Protein AF-A0A7K4BFW0-F1 (afdb_monomer_lite)

Secondary structure (DSSP, 8-state):
-EEEEETTEEEEEEEEEEEE-SBT-EEEEEEEEEEEE--TT--S-HHHHHHHHHHHTT--SSEEEEEESS-GGG-EEEEETTEEEEEEE----TT--SS---TTS---EEEEEEESS--

Sequence (119 aa):
MRYFVRGDTLFIRGRFRAASTGVSGGIADVTTILNSTVPRDFDDDPRRHIELLTARHGLFQEYFGLLTAVSMHHLCVLQCDFVTVFITAGVTNPTRSGLDLDPGTPHTINIIVHSREGM

Foldseek 3Di:
DDWDDDAQKIKDADWDQDADPADVGDTDTAGIEMEGADALPDPDDRNVVVVVVCVVVVHDDRYHYHYWNAGPVQWDWDDDDQKIKTWGDFDDDPPPPDDDPPPPTTHDIDMDMDGPPHD

Structure (mmCIF, N/CA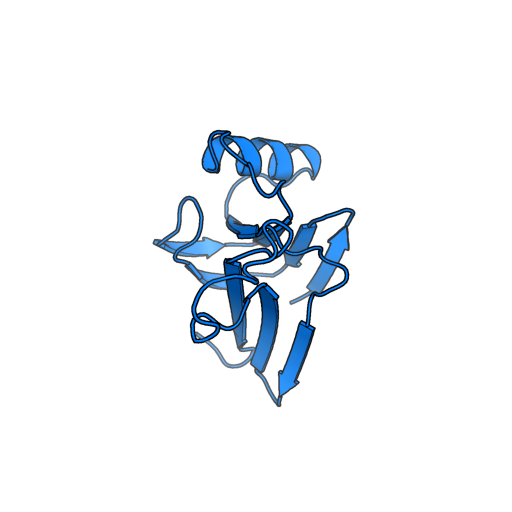/C/O backbone):
data_AF-A0A7K4BFW0-F1
#
_entry.id   AF-A0A7K4BFW0-F1
#
loop_
_atom_si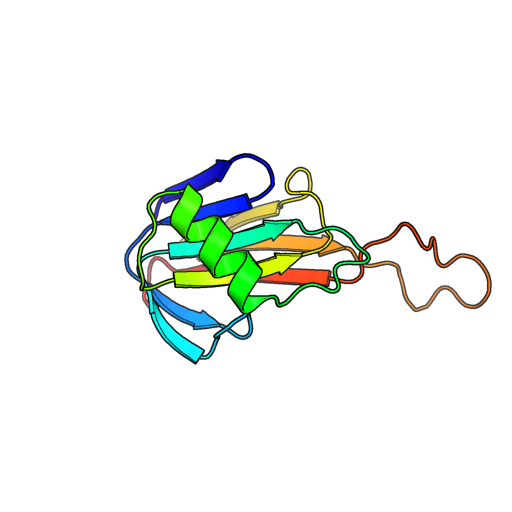te.group_PDB
_atom_site.id
_atom_site.type_symbol
_atom_site.label_atom_id
_atom_site.label_alt_id
_atom_site.label_comp_id
_atom_site.label_asym_id
_atom_site.label_entity_id
_atom_site.label_seq_id
_atom_site.pdbx_PDB_ins_code
_atom_site.Cartn_x
_atom_site.Cartn_y
_atom_site.Cartn_z
_atom_site.occupancy
_atom_site.B_iso_or_equiv
_atom_site.auth_seq_id
_atom_site.auth_comp_id
_atom_site.auth_asym_id
_atom_site.auth_atom_id
_atom_site.pdbx_PDB_model_num
ATOM 1 N N . MET A 1 1 ? -13.813 -0.215 7.836 1.00 92.69 1 MET A N 1
ATOM 2 C CA . MET A 1 1 ? -12.825 -0.274 6.740 1.00 92.69 1 MET A CA 1
ATOM 3 C C . MET A 1 1 ? -13.432 -1.052 5.576 1.00 92.69 1 MET A C 1
ATOM 5 O O . MET A 1 1 ? -14.229 -1.949 5.824 1.00 92.69 1 MET A O 1
ATOM 9 N N . ARG A 1 2 ? -13.143 -0.663 4.332 1.00 95.88 2 ARG A N 1
ATOM 10 C CA . ARG A 1 2 ? -13.486 -1.412 3.111 1.00 95.88 2 ARG A CA 1
ATOM 11 C C . ARG A 1 2 ? -12.211 -1.576 2.297 1.00 95.88 2 ARG A C 1
ATOM 13 O O . ARG A 1 2 ? -11.480 -0.599 2.172 1.00 95.88 2 ARG A O 1
ATOM 20 N N . TYR A 1 3 ? -11.964 -2.748 1.728 1.00 97.56 3 TYR A N 1
ATOM 21 C CA . TYR A 1 3 ? -10.827 -2.959 0.837 1.00 97.56 3 TYR A CA 1
ATOM 22 C C . TYR A 1 3 ? -11.274 -3.562 -0.493 1.00 97.56 3 TYR A C 1
ATOM 24 O O . TYR A 1 3 ? -12.306 -4.227 -0.561 1.00 97.56 3 TYR A O 1
ATOM 32 N N . PHE A 1 4 ? -10.518 -3.292 -1.551 1.00 97.50 4 PHE A N 1
ATOM 33 C CA . PHE A 1 4 ? -10.724 -3.873 -2.874 1.00 97.50 4 PHE A CA 1
ATOM 34 C C . PHE A 1 4 ? -9.426 -3.819 -3.677 1.00 97.50 4 PHE A C 1
ATOM 36 O O . PHE A 1 4 ? -8.588 -2.946 -3.459 1.00 97.50 4 PHE A O 1
ATOM 43 N N . VAL A 1 5 ? -9.282 -4.733 -4.632 1.00 97.62 5 VAL A N 1
ATOM 44 C CA . VAL A 1 5 ? -8.208 -4.694 -5.628 1.00 97.62 5 VAL A CA 1
ATOM 45 C C . VAL A 1 5 ? -8.773 -4.113 -6.920 1.00 97.62 5 VAL A C 1
ATOM 47 O O . VAL A 1 5 ? -9.875 -4.471 -7.339 1.00 97.62 5 VAL A O 1
ATOM 50 N N . ARG A 1 6 ? -8.042 -3.193 -7.550 1.00 96.06 6 ARG A N 1
ATOM 51 C CA . ARG A 1 6 ? -8.365 -2.671 -8.882 1.00 96.06 6 ARG A CA 1
ATOM 52 C C . ARG A 1 6 ? -7.089 -2.628 -9.712 1.00 96.06 6 ARG A C 1
ATOM 54 O O . ARG A 1 6 ? -6.174 -1.883 -9.377 1.00 96.06 6 ARG A O 1
ATOM 61 N N . GLY A 1 7 ? -7.060 -3.414 -10.789 1.00 94.38 7 GLY A N 1
ATOM 62 C CA . GLY A 1 7 ? -5.831 -3.659 -11.542 1.00 94.38 7 GLY A CA 1
ATOM 63 C C . GLY A 1 7 ? -4.774 -4.262 -10.622 1.00 94.38 7 GLY A C 1
ATOM 64 O O . GLY A 1 7 ? -5.041 -5.240 -9.928 1.00 94.38 7 GLY A O 1
ATOM 65 N N . ASP A 1 8 ? -3.626 -3.604 -10.559 1.00 95.94 8 ASP A N 1
ATOM 66 C CA . ASP A 1 8 ? -2.456 -4.037 -9.799 1.00 95.94 8 ASP A CA 1
ATOM 67 C C . ASP A 1 8 ? -2.328 -3.359 -8.427 1.00 95.94 8 ASP A C 1
ATOM 69 O O . ASP A 1 8 ? -1.264 -3.368 -7.812 1.00 95.94 8 ASP A O 1
ATOM 73 N N . THR A 1 9 ? -3.405 -2.761 -7.914 1.00 97.81 9 THR A N 1
ATOM 74 C CA . THR A 1 9 ? -3.370 -2.022 -6.649 1.00 97.81 9 THR A CA 1
ATOM 75 C C . THR A 1 9 ? -4.444 -2.504 -5.682 1.00 97.81 9 THR A C 1
ATOM 77 O O . THR A 1 9 ? -5.636 -2.535 -6.003 1.00 97.81 9 THR A O 1
ATOM 80 N N . LEU A 1 10 ? -4.025 -2.816 -4.455 1.00 98.38 10 LEU A N 1
ATOM 81 C CA . LEU A 1 10 ? -4.901 -2.933 -3.295 1.00 98.38 10 LEU A CA 1
ATOM 82 C C . LEU A 1 10 ? -5.212 -1.539 -2.747 1.00 98.38 10 LEU A C 1
ATOM 84 O O . LEU A 1 10 ? -4.302 -0.783 -2.415 1.00 98.38 10 LEU A O 1
ATOM 88 N N . PHE A 1 11 ? -6.496 -1.244 -2.569 1.00 97.75 11 PHE A N 1
ATOM 89 C CA . PHE A 1 11 ? -6.988 -0.059 -1.878 1.00 97.75 11 PHE A CA 1
ATOM 90 C C . PHE A 1 11 ? -7.661 -0.462 -0.573 1.00 97.75 11 PHE A C 1
ATOM 92 O O . PHE A 1 11 ? -8.567 -1.293 -0.569 1.00 97.75 11 PHE A O 1
ATOM 99 N N . ILE A 1 12 ? -7.276 0.184 0.523 1.00 97.62 12 ILE A N 1
ATOM 100 C CA . ILE A 1 12 ? -7.914 0.067 1.833 1.00 97.62 12 ILE A CA 1
ATOM 101 C C . ILE A 1 12 ? -8.449 1.448 2.208 1.00 97.62 12 ILE A C 1
ATOM 103 O O . ILE A 1 12 ? -7.697 2.410 2.345 1.00 97.62 12 ILE A O 1
ATOM 107 N N . ARG A 1 13 ? -9.769 1.558 2.350 1.00 96.00 13 ARG A N 1
ATOM 108 C CA . ARG A 1 13 ? -10.500 2.803 2.604 1.00 96.00 13 ARG A CA 1
ATOM 109 C C . ARG A 1 13 ? -11.101 2.820 4.002 1.00 96.00 13 ARG A C 1
ATOM 111 O O . ARG A 1 13 ? -11.719 1.851 4.459 1.00 96.00 13 ARG A O 1
ATOM 118 N N . GLY A 1 14 ? -10.975 3.960 4.664 1.00 94.44 14 GLY A N 1
ATOM 119 C CA . GLY A 1 14 ? -11.480 4.191 6.013 1.00 94.44 14 GLY A CA 1
ATOM 120 C C . GLY A 1 14 ? -11.027 5.547 6.529 1.00 94.44 14 GLY A C 1
ATOM 121 O O . GLY A 1 14 ? -10.654 6.405 5.743 1.00 94.44 14 GLY A O 1
ATOM 122 N N . ARG A 1 15 ? -11.087 5.748 7.841 1.00 94.06 15 ARG A N 1
ATOM 123 C CA . ARG A 1 15 ? -10.354 6.815 8.523 1.00 94.06 15 ARG A CA 1
ATOM 124 C C . ARG A 1 15 ? -9.386 6.113 9.450 1.00 94.06 15 ARG A C 1
ATOM 126 O O . ARG A 1 15 ? -9.826 5.283 10.244 1.00 94.06 15 ARG A O 1
ATOM 133 N N . PHE A 1 16 ? -8.107 6.395 9.294 1.00 94.19 16 PHE A N 1
ATOM 134 C CA . PHE A 1 16 ? -7.048 5.715 10.012 1.00 94.19 16 PHE A CA 1
ATOM 135 C C . PHE A 1 16 ? -6.135 6.769 10.605 1.00 94.19 16 PHE A C 1
ATOM 137 O O . PHE A 1 16 ? -5.668 7.639 9.879 1.00 94.19 16 PHE A O 1
ATOM 144 N N . ARG A 1 17 ? -5.816 6.641 11.888 1.00 95.44 17 ARG A N 1
ATOM 145 C CA . ARG A 1 17 ? -4.498 7.057 12.348 1.00 95.44 17 ARG A CA 1
ATOM 146 C C . ARG A 1 17 ? -3.570 5.919 11.934 1.00 95.44 17 ARG A C 1
ATOM 148 O O . ARG A 1 17 ? -3.901 4.769 12.205 1.00 95.44 17 ARG A O 1
ATOM 155 N N . ALA A 1 18 ? -2.485 6.193 11.220 1.00 95.56 18 ALA A N 1
ATOM 156 C CA . ALA A 1 18 ? -1.612 5.143 10.696 1.00 95.56 18 ALA A CA 1
ATOM 157 C C . ALA A 1 18 ? -0.134 5.493 10.879 1.00 95.56 18 ALA A C 1
ATOM 159 O O . ALA A 1 18 ? 0.233 6.668 10.910 1.00 95.56 18 ALA A O 1
ATOM 160 N N . ALA A 1 19 ? 0.700 4.456 10.951 1.00 96.81 19 ALA A N 1
ATOM 161 C CA . ALA A 1 19 ? 2.148 4.543 10.830 1.00 96.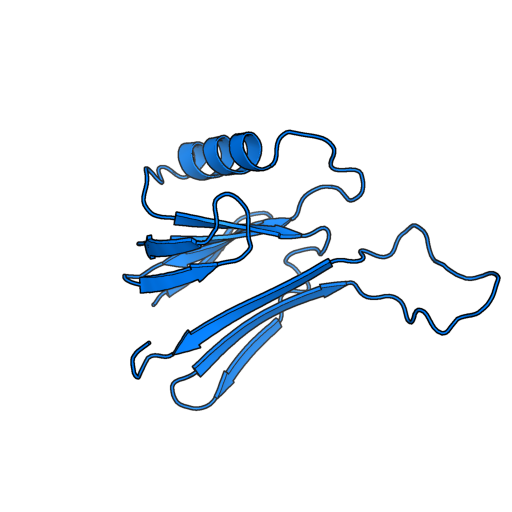81 19 ALA A CA 1
ATOM 162 C C . ALA A 1 19 ? 2.596 3.766 9.584 1.00 96.81 19 ALA A C 1
ATOM 164 O O . ALA A 1 19 ? 2.108 2.665 9.333 1.00 96.81 19 ALA A O 1
ATOM 165 N N . SER A 1 20 ? 3.506 4.333 8.796 1.00 96.88 20 SER A N 1
ATOM 166 C CA . SER A 1 20 ? 3.992 3.711 7.561 1.00 96.88 20 SER A CA 1
ATOM 167 C C . SER A 1 20 ? 5.479 3.964 7.362 1.00 96.88 20 SER A C 1
ATOM 169 O O . SER A 1 20 ? 5.964 5.062 7.616 1.00 96.88 20 SER A O 1
ATOM 171 N N . THR A 1 21 ? 6.188 2.958 6.859 1.00 95.50 21 THR A N 1
ATOM 172 C CA . THR A 1 21 ? 7.559 3.072 6.334 1.00 95.50 21 THR A CA 1
ATOM 173 C C . THR A 1 21 ? 7.588 3.121 4.806 1.00 95.50 21 THR A C 1
ATOM 175 O O . THR A 1 21 ? 8.661 3.155 4.210 1.00 95.50 21 THR A O 1
ATOM 178 N N . GLY A 1 22 ? 6.413 3.100 4.168 1.00 91.44 22 GLY A N 1
ATOM 179 C CA . GLY A 1 22 ? 6.272 3.218 2.725 1.00 91.44 22 GLY A CA 1
ATOM 180 C C . GLY A 1 22 ? 6.645 4.607 2.210 1.00 91.44 22 GLY A C 1
ATOM 181 O O . GLY A 1 22 ? 7.189 5.458 2.917 1.00 91.44 22 GLY A O 1
ATOM 182 N N . VAL A 1 23 ? 6.316 4.854 0.950 1.00 91.12 23 VAL A N 1
ATOM 183 C CA . VAL A 1 23 ? 6.613 6.128 0.297 1.00 91.12 23 VAL A CA 1
ATOM 184 C C . VAL A 1 23 ? 5.879 7.257 1.016 1.00 91.12 23 VAL A C 1
ATOM 186 O O . VAL A 1 23 ? 4.675 7.163 1.261 1.00 91.12 23 VAL A O 1
ATOM 189 N N . SER A 1 24 ? 6.617 8.314 1.370 1.00 85.81 24 SER A N 1
ATOM 190 C CA . SER A 1 24 ? 6.109 9.418 2.200 1.00 85.81 24 SER A CA 1
ATOM 191 C C . SER A 1 24 ? 5.511 8.946 3.535 1.00 85.81 24 SER A C 1
ATOM 193 O O . SER A 1 24 ? 4.553 9.533 4.035 1.00 85.81 24 SER A O 1
ATOM 195 N N . GLY A 1 25 ? 6.069 7.868 4.097 1.00 91.00 25 GLY A N 1
ATOM 196 C CA . GLY A 1 25 ? 5.704 7.324 5.398 1.00 91.00 25 GLY A CA 1
ATOM 197 C C . GLY A 1 25 ? 5.949 8.286 6.567 1.00 91.00 25 GLY A C 1
ATOM 198 O O . GLY A 1 25 ? 6.451 9.398 6.420 1.00 91.00 25 GLY A O 1
ATOM 199 N N . GLY A 1 26 ? 5.567 7.846 7.757 1.00 96.00 26 GLY A N 1
ATOM 200 C CA . GLY A 1 26 ? 5.503 8.644 8.974 1.00 96.00 26 GLY A CA 1
ATOM 201 C C . GLY A 1 26 ? 4.294 8.231 9.802 1.00 96.00 26 GLY A C 1
ATOM 202 O O . GLY A 1 26 ? 3.791 7.118 9.652 1.00 96.00 26 GLY A O 1
ATOM 203 N N . ILE A 1 27 ? 3.816 9.134 10.657 1.00 96.38 27 ILE A N 1
ATOM 204 C CA . ILE A 1 27 ? 2.580 8.956 11.425 1.00 96.38 27 ILE A CA 1
ATOM 205 C C . ILE A 1 27 ? 1.619 10.072 11.036 1.00 96.38 27 ILE A C 1
ATOM 207 O O . ILE A 1 27 ? 1.939 11.248 11.211 1.00 96.38 27 ILE A O 1
ATOM 211 N N . ALA A 1 28 ? 0.447 9.714 10.525 1.00 95.56 28 ALA A N 1
ATOM 212 C CA . ALA A 1 28 ? -0.538 10.681 10.060 1.00 95.56 28 ALA A CA 1
ATOM 213 C C . ALA A 1 28 ? -1.955 10.112 10.122 1.00 95.56 28 ALA A C 1
ATOM 215 O O . ALA A 1 28 ? -2.156 8.897 10.194 1.00 95.56 28 ALA A O 1
ATOM 216 N N . ASP A 1 29 ? -2.931 11.012 10.068 1.00 95.44 29 ASP A N 1
ATOM 217 C CA . ASP A 1 29 ? -4.305 10.651 9.752 1.00 95.44 29 ASP A CA 1
ATOM 218 C C . ASP A 1 29 ? -4.446 10.517 8.232 1.00 95.44 29 ASP A C 1
ATOM 220 O O . ASP A 1 29 ? -4.065 11.408 7.474 1.00 95.44 29 ASP A O 1
ATOM 224 N N . VAL A 1 30 ? -4.948 9.367 7.786 1.00 95.50 30 VAL A N 1
ATOM 225 C CA . VAL A 1 30 ? -5.106 9.022 6.372 1.00 95.50 30 VAL A CA 1
ATOM 226 C C . VAL A 1 30 ? -6.472 8.400 6.123 1.00 95.50 30 VAL A C 1
ATOM 228 O O . VAL A 1 30 ? -7.036 7.692 6.961 1.00 95.50 30 VAL A O 1
ATOM 231 N N . THR A 1 31 ? -7.015 8.627 4.933 1.00 95.56 31 THR A N 1
ATOM 232 C CA . THR A 1 31 ? -8.283 8.015 4.506 1.00 95.56 31 THR A CA 1
ATOM 233 C C . THR A 1 31 ? -8.079 6.774 3.640 1.00 95.56 31 THR A C 1
ATOM 235 O O . THR A 1 31 ? -9.016 6.010 3.362 1.00 95.56 31 THR A O 1
ATOM 238 N N . THR A 1 32 ? -6.837 6.573 3.195 1.00 96.38 32 THR A N 1
ATOM 239 C CA . THR A 1 32 ? -6.459 5.511 2.268 1.00 96.38 32 THR A CA 1
ATOM 240 C C . THR A 1 32 ? -5.109 4.931 2.619 1.00 96.38 32 THR A C 1
ATOM 242 O O . THR A 1 32 ? -4.147 5.662 2.832 1.00 96.38 32 THR A O 1
ATOM 245 N N . ILE A 1 33 ? -5.022 3.611 2.572 1.00 97.19 33 ILE A N 1
ATOM 246 C CA . ILE A 1 33 ? -3.751 2.905 2.471 1.00 97.19 33 ILE A CA 1
ATOM 247 C C . ILE A 1 33 ? -3.784 2.129 1.157 1.00 97.19 33 ILE A C 1
ATOM 249 O O . ILE A 1 33 ? -4.795 1.496 0.843 1.00 97.19 33 ILE A O 1
ATOM 253 N N . LEU A 1 34 ? -2.717 2.212 0.370 1.00 96.94 34 LEU A N 1
ATOM 254 C CA . LEU A 1 34 ? -2.592 1.506 -0.901 1.00 96.94 34 LEU A CA 1
ATOM 255 C C . LEU A 1 34 ? -1.307 0.685 -0.961 1.00 96.94 34 LEU A C 1
ATOM 257 O O . LEU A 1 34 ? -0.283 1.081 -0.414 1.00 96.94 34 LEU A O 1
ATOM 261 N N . ASN A 1 35 ? -1.366 -0.453 -1.645 1.00 97.69 35 ASN A N 1
ATOM 262 C CA . ASN A 1 35 ? -0.201 -1.267 -1.984 1.00 97.69 35 ASN A CA 1
ATOM 263 C C . ASN A 1 35 ? -0.287 -1.593 -3.472 1.00 97.69 35 ASN A C 1
ATOM 265 O O . ASN A 1 35 ? -1.237 -2.256 -3.891 1.00 97.69 35 ASN A O 1
ATOM 269 N N . SER A 1 36 ? 0.650 -1.081 -4.266 1.00 97.06 36 SER A N 1
ATOM 270 C CA . SER A 1 36 ? 0.624 -1.216 -5.723 1.00 97.06 36 SER A CA 1
ATOM 271 C C . SER A 1 36 ? 1.751 -2.104 -6.213 1.00 97.06 36 SER A C 1
ATOM 273 O O . SER A 1 36 ? 2.900 -1.929 -5.803 1.00 97.06 36 SER A O 1
ATOM 275 N N . THR A 1 37 ? 1.436 -3.024 -7.122 1.00 96.56 37 THR A N 1
ATOM 276 C CA . THR A 1 37 ? 2.463 -3.755 -7.852 1.00 96.56 37 THR A CA 1
ATOM 277 C C . THR A 1 37 ? 3.155 -2.807 -8.829 1.00 96.56 37 THR A C 1
ATOM 279 O O . THR A 1 37 ? 2.503 -2.021 -9.519 1.00 96.56 37 THR A O 1
ATOM 282 N N . VAL A 1 38 ? 4.479 -2.885 -8.876 1.00 94.94 38 VAL A N 1
ATOM 283 C CA . VAL A 1 38 ? 5.341 -2.244 -9.871 1.00 94.94 38 VAL A CA 1
ATOM 284 C C . VAL A 1 38 ? 6.194 -3.311 -10.563 1.00 94.94 38 VAL A C 1
ATOM 286 O O . VAL A 1 38 ? 6.324 -4.422 -10.034 1.00 94.94 38 VAL A O 1
ATOM 289 N N . PRO A 1 39 ? 6.770 -3.015 -11.742 1.00 91.12 39 PRO A N 1
ATOM 290 C CA . PRO A 1 39 ? 7.781 -3.875 -12.347 1.00 91.12 39 PRO A CA 1
ATOM 291 C C . PRO A 1 39 ? 8.936 -4.173 -11.381 1.00 91.12 39 PRO A C 1
ATOM 293 O O . PRO A 1 39 ? 9.180 -3.450 -10.419 1.00 91.12 39 PRO A O 1
ATOM 296 N N . ARG A 1 40 ? 9.659 -5.265 -11.617 1.00 83.56 40 ARG A N 1
ATOM 297 C CA . ARG A 1 40 ? 10.758 -5.698 -10.731 1.00 83.56 40 ARG A CA 1
ATOM 298 C C . ARG A 1 40 ? 11.969 -4.785 -10.815 1.00 83.56 40 ARG A C 1
ATOM 300 O O . ARG A 1 40 ? 12.658 -4.585 -9.826 1.00 83.56 40 ARG A O 1
ATOM 307 N N . ASP A 1 41 ? 12.201 -4.272 -12.009 1.00 85.38 41 ASP A N 1
ATOM 308 C CA . ASP A 1 41 ? 13.217 -3.308 -12.400 1.00 85.38 41 ASP A CA 1
ATOM 309 C C . ASP A 1 41 ? 12.701 -1.867 -12.278 1.00 85.38 41 ASP A C 1
ATOM 311 O O . ASP A 1 41 ? 13.165 -0.976 -12.982 1.00 85.38 41 ASP A O 1
ATOM 315 N N . PHE A 1 42 ? 11.711 -1.635 -11.409 1.00 89.31 42 PHE A N 1
ATOM 316 C CA . PHE A 1 42 ? 11.171 -0.305 -11.170 1.00 89.31 42 PHE A CA 1
ATOM 317 C C . PHE A 1 42 ? 12.270 0.653 -10.688 1.00 89.31 42 PHE A C 1
ATOM 319 O O . PHE A 1 42 ? 12.800 0.492 -9.590 1.00 89.31 42 PHE A O 1
ATOM 326 N N . ASP A 1 43 ? 12.559 1.658 -11.515 1.00 91.31 43 ASP A N 1
ATOM 327 C CA . ASP A 1 43 ? 13.588 2.689 -11.297 1.00 91.31 43 ASP A CA 1
ATOM 328 C C . ASP A 1 43 ? 13.010 4.120 -11.409 1.00 91.31 43 ASP A C 1
ATOM 330 O O . ASP A 1 43 ? 13.729 5.115 -11.463 1.00 91.31 43 ASP A O 1
ATOM 334 N N . ASP A 1 44 ? 11.679 4.252 -11.450 1.00 94.19 44 ASP A N 1
ATOM 335 C CA . ASP A 1 44 ? 11.016 5.561 -11.442 1.00 94.19 44 ASP A CA 1
ATOM 336 C C . ASP A 1 44 ? 10.966 6.163 -10.023 1.00 94.19 44 ASP A C 1
ATOM 338 O O . ASP A 1 44 ? 11.098 5.467 -9.016 1.00 94.19 44 ASP A O 1
ATOM 342 N N . ASP A 1 45 ? 10.670 7.468 -9.922 1.00 95.00 45 ASP A N 1
ATOM 343 C CA . ASP A 1 45 ? 10.405 8.136 -8.638 1.00 95.00 45 ASP A CA 1
ATOM 344 C C . ASP A 1 45 ? 9.171 7.507 -7.940 1.00 95.00 45 ASP A C 1
ATOM 346 O O . ASP A 1 45 ? 8.037 7.668 -8.421 1.00 95.00 45 ASP A O 1
ATOM 350 N N . PRO A 1 46 ? 9.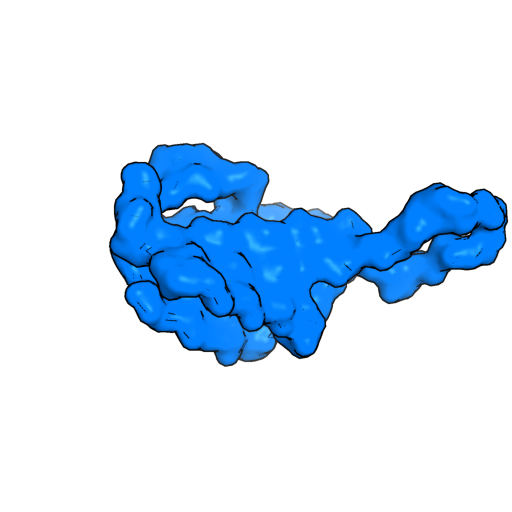345 6.844 -6.775 1.00 93.75 46 PRO A N 1
ATOM 351 C CA . PRO A 1 46 ? 8.257 6.165 -6.072 1.00 93.75 46 PRO A CA 1
ATOM 352 C C . PRO A 1 46 ? 7.122 7.099 -5.638 1.00 93.75 46 PRO A C 1
ATOM 354 O O . PRO A 1 46 ? 5.946 6.723 -5.671 1.00 93.75 46 PRO A O 1
ATOM 357 N N . ARG A 1 47 ? 7.458 8.326 -5.220 1.00 93.69 47 ARG A N 1
ATOM 358 C CA . ARG A 1 47 ? 6.483 9.321 -4.754 1.00 93.69 47 ARG A CA 1
ATOM 359 C C . ARG A 1 47 ? 5.650 9.807 -5.921 1.00 93.69 47 ARG A C 1
ATOM 361 O O . ARG A 1 47 ? 4.423 9.768 -5.845 1.00 93.69 47 ARG A O 1
ATOM 368 N N . ARG A 1 48 ? 6.309 10.173 -7.019 1.00 94.31 48 ARG A N 1
ATOM 369 C CA . ARG A 1 48 ? 5.623 10.596 -8.242 1.00 94.31 48 ARG A CA 1
ATOM 370 C C . ARG A 1 48 ? 4.725 9.489 -8.796 1.00 94.31 48 ARG A C 1
ATOM 372 O O . ARG A 1 48 ? 3.612 9.770 -9.237 1.00 94.31 48 ARG A O 1
ATOM 379 N N . HIS A 1 49 ? 5.176 8.233 -8.758 1.00 94.94 49 HIS A N 1
ATOM 380 C CA . HIS A 1 49 ? 4.373 7.091 -9.193 1.00 94.94 49 HIS A CA 1
ATOM 381 C C . HIS A 1 49 ? 3.062 6.983 -8.403 1.00 94.94 49 HIS A C 1
ATOM 383 O O . HIS A 1 49 ? 1.984 6.866 -8.994 1.00 94.94 49 HIS A O 1
ATOM 389 N N . ILE A 1 50 ? 3.136 7.069 -7.072 1.00 94.25 50 ILE A N 1
ATOM 390 C CA . ILE A 1 50 ? 1.950 6.997 -6.213 1.00 94.25 50 ILE A CA 1
ATOM 391 C C . ILE A 1 50 ? 1.045 8.214 -6.409 1.00 94.25 50 ILE A C 1
ATOM 393 O O . ILE A 1 50 ? -0.164 8.031 -6.488 1.00 94.25 50 ILE A O 1
ATOM 397 N N . GLU A 1 51 ? 1.586 9.427 -6.537 1.00 93.56 51 GLU A N 1
ATOM 398 C CA . GLU A 1 51 ? 0.795 10.637 -6.815 1.00 93.56 51 GLU A CA 1
ATOM 399 C C . GLU A 1 51 ? -0.010 10.514 -8.120 1.00 93.56 51 GLU A C 1
ATOM 401 O O . GLU A 1 51 ? -1.195 10.847 -8.169 1.00 93.56 51 GLU A O 1
ATOM 406 N N . LEU A 1 52 ? 0.599 9.979 -9.183 1.00 94.00 52 LEU A N 1
ATOM 407 C CA . LEU A 1 52 ? -0.097 9.733 -10.449 1.00 94.00 52 LEU A CA 1
ATOM 408 C C . LEU A 1 52 ? -1.144 8.619 -10.320 1.00 94.00 52 LEU A C 1
ATOM 410 O O . LEU A 1 52 ? -2.233 8.713 -10.891 1.00 94.00 52 LEU A O 1
ATOM 414 N N . LEU A 1 53 ? -0.838 7.555 -9.577 1.00 93.81 53 LEU A N 1
ATOM 415 C CA . LEU A 1 53 ? -1.778 6.474 -9.289 1.00 93.81 53 LEU A CA 1
ATOM 416 C C . LEU A 1 53 ? -3.010 6.995 -8.539 1.00 93.81 53 LEU A C 1
ATOM 418 O O . LEU A 1 53 ? -4.135 6.744 -8.969 1.00 93.81 53 LEU A O 1
ATOM 422 N N . THR A 1 54 ? -2.817 7.743 -7.455 1.00 92.50 54 THR A N 1
ATOM 423 C CA . THR A 1 54 ? -3.909 8.281 -6.636 1.00 92.50 54 THR A CA 1
ATOM 424 C C . THR A 1 54 ? -4.746 9.289 -7.416 1.00 92.50 54 THR A C 1
ATOM 426 O O . THR A 1 54 ? -5.975 9.172 -7.413 1.00 92.50 54 THR A O 1
ATOM 429 N N . ALA A 1 55 ? -4.113 10.177 -8.191 1.00 92.69 55 ALA A N 1
ATOM 430 C CA . ALA A 1 55 ? -4.806 11.123 -9.064 1.00 92.69 55 ALA A CA 1
ATOM 431 C C . ALA A 1 55 ? -5.725 10.423 -10.084 1.00 92.69 55 ALA A C 1
ATOM 433 O O . ALA A 1 55 ? -6.884 10.814 -10.236 1.00 92.69 55 ALA A O 1
ATOM 434 N N . ARG A 1 56 ? -5.265 9.336 -10.726 1.00 92.75 56 ARG A N 1
ATOM 435 C CA . ARG A 1 56 ? -6.081 8.532 -11.668 1.00 92.75 56 ARG A CA 1
ATOM 436 C C . ARG A 1 56 ? -7.315 7.902 -11.020 1.00 92.75 56 ARG A C 1
ATOM 438 O O . ARG A 1 56 ? -8.294 7.621 -11.706 1.00 92.75 56 ARG A O 1
ATOM 445 N N . HIS A 1 57 ? -7.279 7.685 -9.709 1.00 90.31 57 HIS A N 1
ATOM 446 C CA . HIS A 1 57 ? -8.393 7.139 -8.939 1.00 90.31 57 HIS A CA 1
ATOM 447 C C . HIS A 1 57 ? -9.223 8.211 -8.217 1.00 90.31 57 HIS A C 1
ATOM 449 O O . HIS A 1 57 ? -10.104 7.858 -7.433 1.00 90.31 57 HIS A O 1
ATOM 455 N N . GLY A 1 58 ? -8.978 9.500 -8.487 1.00 90.94 58 GLY A N 1
ATOM 456 C CA . GLY A 1 58 ? -9.680 10.611 -7.841 1.00 90.94 58 GLY A CA 1
ATOM 457 C C . GLY A 1 58 ? -9.391 10.711 -6.342 1.00 90.94 58 GLY A C 1
ATOM 458 O O . GLY A 1 58 ? -10.231 11.188 -5.579 1.00 90.94 58 GLY A O 1
ATOM 459 N N . LEU A 1 59 ? -8.237 10.200 -5.905 1.00 88.38 59 LEU A N 1
ATOM 460 C CA . LEU A 1 59 ? -7.803 10.235 -4.517 1.00 88.38 59 LEU A CA 1
ATOM 461 C C . LEU A 1 59 ? -6.858 11.418 -4.335 1.00 88.38 59 LEU A C 1
ATOM 463 O O . LEU A 1 59 ? -5.758 11.429 -4.882 1.00 88.38 59 LEU A O 1
ATOM 467 N N . PHE A 1 60 ? -7.295 12.407 -3.564 1.00 77.25 60 PHE A N 1
ATOM 468 C CA . PHE A 1 60 ? -6.541 13.632 -3.334 1.00 77.25 60 PHE A CA 1
ATOM 469 C C . PHE A 1 60 ? -6.204 13.740 -1.849 1.00 77.25 60 PHE A C 1
ATOM 471 O O . PHE A 1 60 ? -7.110 13.861 -1.029 1.00 77.25 60 PHE A O 1
ATOM 478 N N . GLN A 1 61 ? -4.901 13.727 -1.544 1.00 75.62 61 GLN A N 1
ATOM 479 C CA . GLN A 1 61 ? -4.328 13.914 -0.203 1.00 75.62 61 GLN A CA 1
ATOM 480 C C . GLN A 1 61 ? -4.674 12.781 0.797 1.00 75.62 61 GLN A C 1
ATOM 482 O O . GLN A 1 61 ? -5.478 11.896 0.510 1.00 75.62 61 GLN A O 1
ATOM 487 N N . GLU A 1 62 ? -3.993 12.761 1.949 1.00 90.69 62 GLU A N 1
ATOM 488 C CA . GLU A 1 62 ? -4.270 11.852 3.082 1.00 90.69 62 GLU A CA 1
ATOM 489 C C . GLU A 1 62 ? -4.228 10.348 2.750 1.00 90.69 62 GLU A C 1
ATOM 491 O O . GLU A 1 62 ? -5.188 9.597 2.978 1.00 90.69 62 GLU A O 1
ATOM 496 N N . TYR A 1 63 ? -3.096 9.881 2.223 1.00 95.25 63 TYR A N 1
ATOM 497 C CA . TYR A 1 63 ? -2.863 8.464 1.972 1.00 95.25 63 TYR A CA 1
ATOM 498 C C . TYR A 1 63 ? -1.466 8.021 2.393 1.00 95.25 63 TYR A C 1
ATOM 500 O O . TYR A 1 63 ? -0.520 8.804 2.381 1.00 95.25 63 TYR A O 1
ATOM 508 N N . PHE A 1 64 ? -1.334 6.728 2.673 1.00 96.94 64 PHE A N 1
ATOM 509 C CA . PHE A 1 64 ? -0.045 6.045 2.633 1.00 96.94 64 PHE A CA 1
ATOM 510 C C . PHE A 1 64 ? -0.003 5.050 1.488 1.00 96.94 64 PHE A C 1
ATOM 512 O O . PHE A 1 64 ? -0.988 4.359 1.224 1.00 96.94 64 PHE A O 1
ATOM 519 N N . GLY A 1 65 ? 1.149 4.978 0.823 1.00 95.75 65 GLY A N 1
ATOM 520 C CA . GLY A 1 65 ? 1.370 4.076 -0.293 1.00 95.75 65 GLY A CA 1
ATOM 521 C C . GLY A 1 65 ? 2.599 3.204 -0.107 1.00 95.75 65 GLY A C 1
ATOM 522 O O . GLY A 1 65 ? 3.659 3.664 0.318 1.00 95.75 65 GLY A O 1
ATOM 523 N N . LEU A 1 66 ? 2.437 1.933 -0.448 1.00 97.06 66 LEU A N 1
ATOM 524 C CA . LEU A 1 66 ? 3.510 0.963 -0.562 1.00 97.06 66 LEU A CA 1
ATOM 525 C C . LEU A 1 66 ? 3.614 0.490 -2.015 1.00 97.06 66 LEU A C 1
ATOM 527 O O . LEU A 1 66 ? 2.613 0.439 -2.735 1.00 97.06 66 LEU A O 1
ATOM 531 N N . LEU A 1 67 ? 4.829 0.140 -2.426 1.00 95.94 67 LEU A N 1
ATOM 532 C CA . LEU A 1 67 ? 5.118 -0.471 -3.719 1.00 95.94 67 LEU A CA 1
ATOM 533 C C . LEU A 1 67 ? 5.654 -1.880 -3.491 1.00 95.94 67 LEU A C 1
ATOM 535 O O . LEU A 1 67 ? 6.379 -2.122 -2.525 1.00 95.94 67 LEU A O 1
ATOM 539 N N . THR A 1 68 ? 5.290 -2.814 -4.359 1.00 95.00 68 THR A N 1
ATOM 540 C CA . THR A 1 68 ? 5.729 -4.210 -4.281 1.00 95.00 68 THR A CA 1
ATOM 541 C C . THR A 1 68 ? 5.999 -4.754 -5.676 1.00 95.00 68 THR A C 1
ATOM 543 O O . THR A 1 68 ? 5.310 -4.394 -6.619 1.00 95.00 68 THR A O 1
ATOM 546 N N . ALA A 1 69 ? 6.964 -5.657 -5.831 1.00 93.81 69 ALA A N 1
ATOM 547 C CA . ALA A 1 69 ? 7.143 -6.392 -7.088 1.00 93.81 69 ALA A CA 1
ATOM 548 C C . ALA A 1 69 ? 6.290 -7.683 -7.133 1.00 93.81 69 ALA A C 1
ATOM 550 O O . ALA A 1 69 ? 6.372 -8.481 -8.066 1.00 93.81 69 ALA A O 1
ATOM 551 N N . VAL A 1 70 ? 5.467 -7.914 -6.105 1.00 94.19 70 VAL A N 1
ATOM 552 C CA . VAL A 1 70 ? 4.561 -9.062 -5.993 1.00 94.19 70 VAL A CA 1
ATOM 553 C C . VAL A 1 70 ? 3.233 -8.738 -6.671 1.00 94.19 70 VAL A C 1
ATOM 555 O O . VAL A 1 70 ? 2.609 -7.727 -6.355 1.00 94.19 70 VAL A O 1
ATOM 558 N N . SER A 1 71 ? 2.770 -9.616 -7.564 1.00 93.69 71 SER A N 1
ATOM 559 C CA . SER A 1 71 ? 1.437 -9.508 -8.175 1.00 93.69 71 SER A CA 1
ATOM 560 C C . SER A 1 71 ? 0.330 -9.531 -7.117 1.00 93.69 71 SER A C 1
ATOM 562 O O . SER A 1 71 ? 0.356 -10.371 -6.214 1.00 93.69 71 SER A O 1
ATOM 564 N N . MET A 1 72 ? -0.690 -8.678 -7.272 1.00 95.31 72 MET A N 1
ATOM 565 C CA . MET A 1 72 ? -1.872 -8.668 -6.397 1.00 95.31 72 MET A CA 1
ATOM 566 C C . MET A 1 72 ? -2.663 -9.986 -6.401 1.00 95.31 72 MET A C 1
ATOM 568 O O . MET A 1 72 ? -3.418 -10.229 -5.465 1.00 95.31 72 MET A O 1
ATOM 572 N N . HIS A 1 73 ? -2.459 -10.877 -7.381 1.00 93.94 73 HIS A N 1
ATOM 573 C CA . HIS A 1 73 ? -2.991 -12.246 -7.333 1.00 93.94 73 HIS A CA 1
ATOM 574 C C . HIS A 1 73 ? -2.455 -13.046 -6.128 1.00 93.94 73 HIS A C 1
ATOM 576 O O . HIS A 1 73 ? -3.132 -13.932 -5.619 1.00 93.94 73 HIS A O 1
ATOM 582 N N . HIS A 1 74 ? -1.253 -12.717 -5.644 1.00 94.56 74 HIS A N 1
ATOM 583 C CA . HIS A 1 74 ? -0.637 -13.331 -4.464 1.00 94.56 74 HIS A CA 1
ATOM 584 C C . HIS A 1 74 ? -0.894 -12.547 -3.169 1.00 94.56 74 HIS A C 1
ATOM 586 O O . HIS A 1 74 ? -0.253 -12.817 -2.152 1.00 94.56 74 HIS A O 1
ATOM 592 N N . LEU A 1 75 ? -1.803 -11.565 -3.183 1.00 97.19 75 LEU A N 1
ATOM 593 C CA . LEU A 1 75 ? -2.227 -10.881 -1.967 1.00 97.19 75 LEU A CA 1
ATOM 594 C C . LEU A 1 75 ? -2.889 -11.886 -1.017 1.00 97.19 75 LEU A C 1
ATOM 596 O O . LEU A 1 75 ? -3.934 -12.457 -1.325 1.00 97.19 75 LEU A O 1
ATOM 600 N N . CYS A 1 76 ? -2.317 -12.044 0.172 1.00 97.50 76 CYS A N 1
ATOM 601 C CA . CYS A 1 76 ? -2.932 -12.795 1.255 1.00 97.50 76 CYS A CA 1
ATOM 602 C C . CYS A 1 76 ? -3.657 -11.829 2.197 1.00 97.50 76 CYS A C 1
ATOM 604 O O . CYS A 1 76 ? -3.073 -10.841 2.650 1.00 97.50 76 CYS A O 1
ATOM 606 N N . VAL A 1 77 ? -4.926 -12.113 2.490 1.00 97.94 77 VAL A N 1
ATOM 607 C CA . VAL A 1 77 ? -5.723 -11.361 3.465 1.00 97.94 77 VAL A CA 1
ATOM 608 C C . VAL A 1 77 ? -6.153 -12.313 4.567 1.00 97.94 77 VAL A C 1
ATOM 610 O O . VAL A 1 77 ? -6.851 -13.291 4.310 1.00 97.94 77 VAL A O 1
ATOM 613 N N . LEU A 1 78 ? -5.734 -12.016 5.792 1.00 97.81 78 LEU A N 1
ATOM 614 C CA . LEU A 1 78 ? -6.073 -12.788 6.981 1.00 97.81 78 LEU A CA 1
ATOM 615 C C . LEU A 1 78 ? -6.862 -11.905 7.939 1.00 97.81 78 LEU A C 1
ATOM 617 O O . LEU A 1 78 ? -6.524 -10.738 8.142 1.00 97.81 78 LEU A O 1
ATOM 621 N N . GLN A 1 79 ? -7.897 -12.467 8.549 1.00 96.31 79 GLN A N 1
ATOM 622 C CA . GLN A 1 79 ? -8.670 -11.798 9.584 1.00 96.31 79 GLN A CA 1
ATOM 623 C C . GLN A 1 79 ? -8.727 -12.692 10.820 1.00 96.31 79 GLN A C 1
ATOM 625 O O . GLN A 1 79 ? -9.094 -13.860 10.722 1.00 96.31 79 GLN A O 1
ATOM 630 N N . CYS A 1 80 ? -8.367 -12.128 11.969 1.00 94.81 80 CYS A N 1
ATOM 631 C CA . CYS A 1 80 ? -8.457 -12.768 13.275 1.00 94.81 80 CYS A CA 1
ATOM 632 C C . CYS A 1 80 ? -9.036 -11.746 14.255 1.00 94.81 80 CYS A C 1
ATOM 634 O O . CYS A 1 80 ? -8.459 -10.672 14.431 1.00 94.81 80 CYS A O 1
ATOM 636 N N . ASP A 1 81 ? -10.197 -12.050 14.833 1.00 95.25 81 ASP A N 1
ATOM 637 C CA . ASP A 1 81 ? -10.953 -11.149 15.706 1.00 95.25 81 ASP A CA 1
ATOM 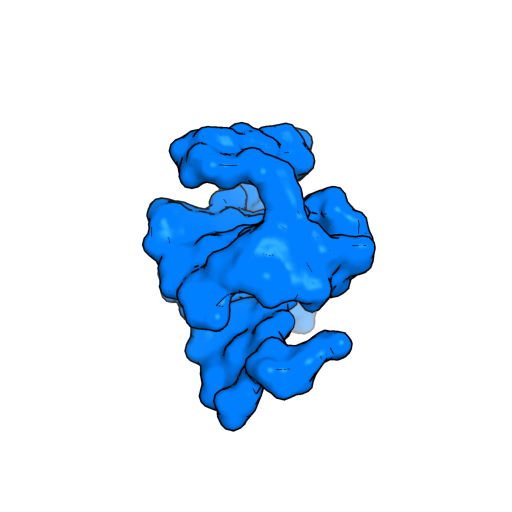638 C C . ASP A 1 81 ? -11.111 -9.734 15.109 1.00 95.25 81 ASP A C 1
ATOM 640 O O . ASP A 1 81 ? -11.736 -9.544 14.057 1.00 95.25 81 ASP A O 1
ATOM 644 N N . PHE A 1 82 ? -10.545 -8.729 15.777 1.00 94.50 82 PHE A N 1
ATOM 645 C CA . PHE A 1 82 ? -10.578 -7.326 15.375 1.00 94.50 82 PHE A CA 1
ATOM 646 C C . PHE A 1 82 ? -9.404 -6.916 14.472 1.00 94.50 82 PHE A C 1
ATOM 648 O O . PHE A 1 82 ? -9.377 -5.769 14.018 1.00 94.50 82 PHE A O 1
ATOM 655 N N . VAL A 1 83 ? -8.466 -7.820 14.175 1.00 96.12 83 VAL A N 1
ATOM 656 C CA . VAL A 1 83 ? -7.278 -7.562 13.351 1.00 96.12 83 VAL A CA 1
ATOM 657 C C . VAL A 1 83 ? -7.467 -8.103 11.933 1.00 96.12 83 VAL A C 1
ATOM 659 O O . VAL A 1 83 ? -7.890 -9.237 11.712 1.00 96.12 83 VAL A O 1
ATOM 662 N N . THR A 1 84 ? -7.123 -7.291 10.939 1.00 97.88 84 THR A N 1
ATOM 663 C CA . THR A 1 84 ? -7.018 -7.683 9.529 1.00 97.88 84 THR A CA 1
ATOM 664 C C . THR A 1 84 ? -5.605 -7.402 9.039 1.00 97.88 84 THR A C 1
ATOM 666 O O . THR A 1 84 ? -5.091 -6.301 9.240 1.00 97.88 84 THR A O 1
ATOM 669 N N . VAL A 1 85 ? -4.986 -8.380 8.384 1.00 98.19 85 VAL A N 1
ATOM 670 C CA . VAL A 1 85 ? -3.624 -8.288 7.852 1.00 98.19 85 VAL A CA 1
ATOM 671 C C . VAL A 1 85 ? -3.647 -8.517 6.345 1.00 98.19 85 VAL A C 1
ATOM 673 O O . VAL A 1 85 ? -4.229 -9.491 5.871 1.00 98.19 85 VAL A O 1
ATOM 676 N N . PHE A 1 86 ? -2.990 -7.630 5.604 1.00 98.38 86 PHE A N 1
ATOM 677 C CA . PHE A 1 86 ? -2.791 -7.716 4.160 1.00 98.38 86 PHE A CA 1
ATOM 678 C C . PHE A 1 86 ? -1.309 -7.933 3.889 1.00 98.38 86 PHE A C 1
ATOM 680 O O . PHE A 1 86 ? -0.485 -7.124 4.316 1.00 98.38 86 PHE A O 1
ATOM 687 N N . ILE A 1 87 ? -0.968 -9.014 3.194 1.00 97.88 87 ILE A N 1
ATOM 688 C CA . ILE A 1 87 ? 0.417 -9.435 2.991 1.00 97.88 87 ILE A CA 1
ATOM 689 C C . ILE A 1 87 ? 0.666 -9.629 1.502 1.00 97.88 87 ILE A C 1
ATOM 691 O O . ILE A 1 87 ? -0.009 -10.419 0.844 1.00 97.88 87 ILE A O 1
ATOM 695 N N . THR A 1 88 ? 1.688 -8.954 0.987 1.00 96.19 88 THR A N 1
ATOM 696 C CA . THR A 1 88 ? 2.327 -9.328 -0.277 1.00 96.19 88 THR A CA 1
ATOM 697 C C . THR A 1 88 ? 3.770 -9.675 0.025 1.00 96.19 88 THR A C 1
ATOM 699 O O . THR A 1 88 ? 4.524 -8.792 0.430 1.00 96.19 88 THR A O 1
ATOM 702 N N . ALA A 1 89 ? 4.146 -10.937 -0.151 1.00 92.19 89 ALA A N 1
ATOM 703 C CA . ALA A 1 89 ? 5.488 -11.419 0.138 1.00 92.19 89 ALA A CA 1
ATOM 704 C C . ALA A 1 89 ? 6.037 -12.174 -1.072 1.00 92.19 89 ALA A C 1
ATOM 706 O O . ALA A 1 89 ? 5.526 -13.226 -1.447 1.00 92.19 89 ALA A O 1
ATOM 707 N N . GLY A 1 90 ? 7.076 -11.615 -1.677 1.00 85.19 90 GLY A N 1
ATOM 708 C CA . GLY A 1 90 ? 7.956 -12.313 -2.594 1.00 85.19 90 GLY A CA 1
ATOM 709 C C . GLY A 1 90 ? 9.281 -12.471 -1.880 1.00 85.19 90 GLY A C 1
ATOM 710 O O . GLY A 1 90 ? 9.952 -11.481 -1.596 1.00 85.19 90 GLY A O 1
ATOM 711 N N . VAL A 1 91 ? 9.611 -13.706 -1.526 1.00 72.81 91 VAL A N 1
ATOM 712 C CA . VAL A 1 91 ? 10.906 -14.071 -0.961 1.00 72.81 91 VAL A CA 1
ATOM 713 C C . VAL A 1 91 ? 11.372 -15.355 -1.627 1.00 72.81 91 VAL A C 1
ATOM 715 O O . VAL A 1 91 ? 10.650 -16.349 -1.656 1.00 72.81 91 VAL A O 1
ATOM 718 N N . THR A 1 92 ? 12.593 -15.355 -2.145 1.00 63.25 92 THR A N 1
ATOM 719 C CA . THR A 1 92 ? 13.374 -16.578 -2.350 1.00 63.25 92 THR A CA 1
ATOM 720 C C . THR A 1 92 ? 14.145 -16.880 -1.073 1.00 63.25 92 THR A C 1
ATOM 722 O O . THR A 1 92 ? 14.555 -15.972 -0.356 1.00 63.25 92 THR A O 1
ATOM 725 N N . ASN A 1 93 ? 14.339 -18.164 -0.768 1.00 53.16 93 ASN A N 1
ATOM 726 C CA . ASN A 1 93 ? 15.144 -18.593 0.371 1.00 53.16 93 ASN A CA 1
ATOM 727 C C . ASN A 1 93 ? 16.613 -18.142 0.175 1.00 53.16 93 ASN A C 1
ATOM 729 O O . ASN A 1 93 ? 17.278 -18.700 -0.702 1.00 53.16 93 ASN A O 1
ATOM 733 N N . PRO A 1 94 ? 17.150 -17.196 0.974 1.00 52.53 94 PRO A N 1
ATOM 734 C CA . PRO A 1 94 ? 18.524 -16.713 0.813 1.00 52.53 94 PRO A CA 1
ATOM 735 C C . PRO A 1 94 ? 19.574 -17.768 1.199 1.00 52.53 94 PRO A C 1
ATOM 737 O O . PRO A 1 94 ? 20.750 -17.607 0.894 1.00 52.53 94 PRO A O 1
ATOM 740 N N . THR A 1 95 ? 19.172 -18.870 1.846 1.00 48.97 95 THR A N 1
ATOM 741 C CA . THR A 1 95 ? 20.063 -19.986 2.201 1.00 48.97 95 THR A CA 1
ATOM 742 C C . THR A 1 95 ? 20.346 -20.926 1.020 1.00 48.97 95 THR A C 1
ATOM 744 O O . THR A 1 95 ? 21.161 -21.840 1.151 1.00 48.97 95 THR A O 1
ATOM 747 N N . ARG A 1 96 ? 19.724 -20.725 -0.156 1.00 48.91 96 ARG A N 1
ATOM 748 C CA . ARG A 1 96 ? 20.158 -21.401 -1.390 1.00 48.91 96 ARG A CA 1
ATOM 749 C C . ARG A 1 96 ? 21.488 -20.808 -1.855 1.00 48.91 96 ARG A C 1
ATOM 751 O O . ARG A 1 96 ? 21.545 -19.861 -2.628 1.00 48.91 96 ARG A O 1
ATOM 758 N N . SER A 1 97 ? 22.563 -21.401 -1.350 1.00 47.69 97 SER A N 1
ATOM 759 C CA . SER A 1 97 ? 23.924 -21.222 -1.839 1.00 47.69 97 SER A CA 1
ATOM 760 C C . SER A 1 97 ? 24.000 -21.480 -3.352 1.00 47.69 97 SER A C 1
ATOM 762 O O . SER A 1 97 ? 23.698 -22.576 -3.822 1.00 47.69 97 SER A O 1
ATOM 764 N N . GLY A 1 98 ? 24.446 -20.475 -4.105 1.00 52.62 98 GLY A N 1
ATOM 765 C CA . GLY A 1 98 ? 25.368 -20.693 -5.219 1.00 52.62 98 GLY A CA 1
ATOM 766 C C . GLY A 1 98 ? 24.840 -20.623 -6.651 1.00 52.62 98 GLY A C 1
ATOM 767 O O . GLY A 1 98 ? 25.569 -20.082 -7.474 1.00 52.62 98 GLY A O 1
ATOM 768 N N . LEU A 1 99 ? 23.654 -21.142 -7.002 1.00 50.38 99 LEU A N 1
ATOM 769 C CA . LEU A 1 99 ? 23.303 -21.308 -8.434 1.00 50.38 99 LEU A CA 1
ATOM 770 C C . LEU A 1 99 ? 21.822 -21.122 -8.830 1.00 50.38 99 LEU A C 1
ATOM 772 O O . LEU A 1 99 ? 21.551 -21.037 -10.020 1.00 50.38 99 LEU A O 1
ATOM 776 N N . ASP A 1 100 ? 20.887 -20.973 -7.883 1.00 52.50 100 ASP A N 1
ATOM 777 C CA . ASP A 1 100 ? 19.434 -20.943 -8.170 1.00 52.50 100 ASP A CA 1
ATOM 778 C C . ASP A 1 100 ? 18.720 -19.724 -7.555 1.00 52.50 100 ASP A C 1
ATOM 780 O O . ASP A 1 100 ? 17.630 -19.832 -6.979 1.00 52.50 100 ASP A O 1
ATOM 784 N N . LEU A 1 101 ? 19.332 -18.540 -7.634 1.00 55.94 101 LEU A N 1
ATOM 785 C CA . LEU A 1 101 ? 18.542 -17.315 -7.523 1.00 55.94 101 LEU A CA 1
ATOM 786 C C . LEU A 1 101 ? 17.795 -17.180 -8.842 1.00 55.94 101 LEU A C 1
ATOM 788 O O . LEU A 1 101 ? 18.383 -16.748 -9.825 1.00 55.94 101 LEU A O 1
ATOM 792 N N . ASP A 1 102 ? 16.525 -17.583 -8.871 1.00 59.84 102 ASP A N 1
ATOM 793 C CA . ASP A 1 102 ? 15.649 -17.213 -9.975 1.00 59.84 102 ASP A CA 1
ATOM 794 C C . ASP A 1 102 ? 15.609 -15.674 -10.024 1.00 59.84 102 ASP A C 1
ATOM 796 O O . ASP A 1 102 ? 15.017 -15.062 -9.124 1.00 59.84 102 ASP A O 1
ATOM 800 N N . PRO A 1 103 ? 16.223 -15.027 -11.038 1.00 59.97 103 PRO A N 1
ATOM 801 C CA . PRO A 1 103 ? 16.162 -13.571 -11.170 1.00 59.97 103 PRO A CA 1
ATOM 802 C C . PRO A 1 103 ? 14.706 -13.103 -11.362 1.00 59.97 103 PRO A C 1
ATOM 804 O O . PRO A 1 103 ? 14.371 -11.936 -11.164 1.00 59.97 103 PRO A O 1
ATOM 807 N N . GLY A 1 104 ? 13.814 -14.043 -11.687 1.00 63.81 104 GLY A N 1
ATOM 808 C CA . GLY A 1 104 ? 12.372 -13.935 -11.695 1.00 63.81 104 GLY A CA 1
ATOM 809 C C . GLY A 1 104 ? 11.682 -14.085 -10.336 1.00 63.81 104 GLY A C 1
ATOM 810 O O . GLY A 1 104 ? 10.458 -14.176 -10.332 1.00 63.81 104 GLY A O 1
ATOM 811 N N . THR A 1 105 ? 12.322 -13.954 -9.164 1.00 66.50 105 THR A N 1
ATOM 812 C CA . THR A 1 105 ? 11.594 -13.858 -7.867 1.00 66.50 105 THR A CA 1
ATOM 813 C C . THR A 1 105 ? 11.592 -12.439 -7.263 1.00 66.50 105 THR A C 1
ATOM 815 O O . THR A 1 105 ? 12.650 -11.832 -7.154 1.00 66.50 105 THR A O 1
ATOM 818 N N . PRO A 1 106 ? 10.426 -11.857 -6.893 1.00 75.81 106 PRO A N 1
ATOM 819 C CA . PRO A 1 106 ? 10.390 -10.575 -6.188 1.00 75.81 106 PRO A CA 1
ATOM 820 C C . PRO A 1 106 ? 11.032 -10.708 -4.803 1.00 75.81 106 PRO A C 1
ATOM 822 O O . PRO A 1 106 ? 10.914 -11.765 -4.191 1.00 75.81 106 PRO A O 1
ATOM 825 N N . HIS A 1 107 ? 11.653 -9.641 -4.297 1.00 82.12 107 HIS A N 1
ATOM 826 C CA . HIS A 1 107 ? 12.328 -9.617 -2.987 1.00 82.12 107 HIS A CA 1
ATOM 827 C C . HIS A 1 107 ? 11.687 -8.620 -2.010 1.00 82.12 107 HIS A C 1
ATOM 829 O O . HIS A 1 107 ? 12.359 -8.010 -1.181 1.00 82.12 107 HIS A O 1
ATOM 835 N N . THR A 1 108 ? 10.380 -8.408 -2.137 1.00 86.06 108 THR A N 1
ATOM 836 C CA . THR A 1 108 ? 9.635 -7.416 -1.361 1.00 86.06 108 THR A CA 1
ATOM 837 C C . THR A 1 108 ? 8.613 -8.093 -0.461 1.00 86.06 108 THR A C 1
ATOM 839 O O . THR A 1 108 ? 7.825 -8.927 -0.917 1.00 86.06 108 THR A O 1
ATOM 842 N N . ILE A 1 109 ? 8.579 -7.679 0.805 1.00 92.94 109 ILE A N 1
ATOM 843 C CA . ILE A 1 109 ? 7.510 -8.014 1.745 1.00 92.94 109 ILE A CA 1
ATOM 844 C C . ILE A 1 109 ? 6.858 -6.714 2.199 1.00 92.94 109 ILE A C 1
ATOM 846 O O . ILE A 1 109 ? 7.501 -5.903 2.860 1.00 92.94 109 ILE A O 1
ATOM 850 N N . ASN A 1 110 ? 5.570 -6.559 1.905 1.00 96.56 110 ASN A N 1
ATOM 851 C CA . ASN A 1 110 ? 4.740 -5.503 2.474 1.00 96.56 110 ASN A CA 1
ATOM 852 C C . ASN A 1 110 ? 3.660 -6.139 3.342 1.00 96.56 110 ASN A C 1
ATOM 854 O O . ASN A 1 110 ? 2.995 -7.091 2.923 1.00 96.56 110 ASN A O 1
ATOM 858 N N . ILE A 1 111 ? 3.487 -5.587 4.539 1.00 97.69 111 ILE A N 1
ATOM 859 C CA . ILE A 1 111 ? 2.484 -6.009 5.511 1.00 97.69 111 ILE A CA 1
ATOM 860 C C . ILE A 1 111 ? 1.712 -4.761 5.925 1.00 97.69 111 ILE A C 1
ATOM 862 O O . ILE A 1 111 ? 2.306 -3.787 6.383 1.00 97.69 111 ILE A O 1
ATOM 866 N N . ILE A 1 112 ? 0.391 -4.792 5.777 1.00 98.12 112 ILE A N 1
ATOM 867 C CA . ILE A 1 112 ? -0.505 -3.767 6.316 1.00 98.12 112 ILE A CA 1
ATOM 868 C C . ILE A 1 112 ? -1.353 -4.431 7.390 1.00 98.12 112 ILE A C 1
ATOM 870 O O . ILE A 1 112 ? -2.070 -5.389 7.106 1.00 98.12 112 ILE A O 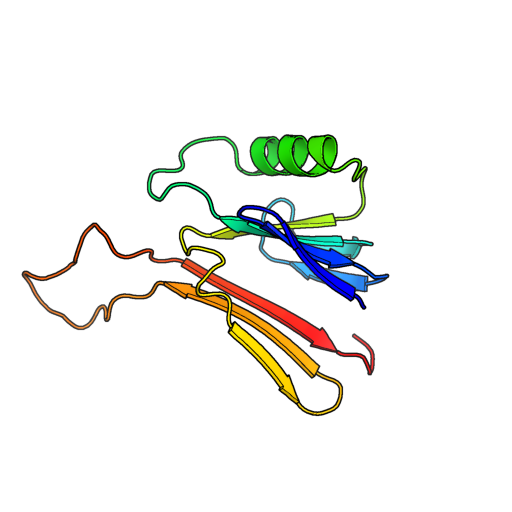1
ATOM 874 N N . VAL A 1 113 ? -1.282 -3.914 8.613 1.00 97.44 113 VAL A N 1
ATOM 875 C CA . VAL A 1 113 ? -2.078 -4.388 9.748 1.00 97.44 113 VAL A CA 1
ATOM 876 C C . VAL A 1 113 ? -3.109 -3.325 10.094 1.00 97.44 113 VAL A C 1
ATOM 878 O O . VAL A 1 113 ? -2.780 -2.150 10.235 1.00 97.44 113 VAL A O 1
ATOM 881 N N . HIS A 1 114 ? -4.362 -3.737 10.230 1.00 96.69 114 HIS A N 1
ATOM 882 C CA . HIS A 1 114 ? -5.464 -2.882 10.646 1.00 96.69 114 HIS A CA 1
ATOM 883 C C . HIS A 1 114 ? -6.187 -3.520 11.832 1.00 96.69 114 HIS A C 1
ATOM 885 O O . HIS A 1 114 ? -6.662 -4.649 11.722 1.00 96.69 114 HIS A O 1
ATOM 891 N N . SER A 1 115 ? -6.340 -2.775 12.925 1.00 94.75 115 SER A N 1
ATOM 892 C CA . SER A 1 115 ? -7.179 -3.148 14.067 1.00 94.75 115 SER A CA 1
ATOM 893 C C . SER A 1 115 ? -8.474 -2.332 14.064 1.00 94.75 115 SER A C 1
ATOM 895 O O . SER A 1 115 ? -8.467 -1.130 13.801 1.00 94.75 115 SER A O 1
ATOM 897 N N . ARG A 1 116 ? -9.608 -2.983 14.348 1.00 90.25 116 ARG A N 1
ATOM 898 C CA . ARG A 1 116 ? -10.882 -2.305 14.650 1.00 90.25 116 ARG A CA 1
ATOM 899 C C . ARG A 1 116 ? -10.939 -1.790 16.086 1.00 90.25 116 ARG A C 1
ATOM 901 O O . ARG A 1 116 ? -11.730 -0.891 16.363 1.00 90.25 116 ARG A O 1
ATOM 908 N N . GLU A 1 117 ? -10.136 -2.362 16.971 1.00 86.12 117 GLU A N 1
ATOM 909 C CA . GLU A 1 117 ? -10.001 -1.951 18.363 1.00 86.12 117 GLU A CA 1
ATOM 910 C C . GLU A 1 117 ? -8.760 -1.067 18.475 1.00 86.12 117 GLU A C 1
ATOM 912 O O . GLU A 1 117 ? -7.688 -1.508 18.874 1.00 86.12 117 GLU A O 1
ATOM 917 N N . GLY A 1 118 ? -8.919 0.177 18.017 1.00 67.06 118 GLY A N 1
ATOM 918 C CA . GLY A 1 118 ? -7.934 1.248 18.158 1.00 67.06 118 GLY A CA 1
ATOM 919 C C . GLY A 1 118 ? -6.612 1.076 17.400 1.00 67.06 118 GLY A C 1
ATOM 920 O O . GLY A 1 118 ? -6.306 0.038 16.815 1.00 67.06 118 GLY A O 1
ATOM 921 N N . MET A 1 119 ? -5.837 2.158 17.437 1.00 51.41 119 MET A N 1
ATOM 922 C CA . MET A 1 119 ? -4.389 2.200 17.264 1.00 51.41 119 MET A CA 1
ATOM 923 C C . MET A 1 119 ? -3.836 3.126 18.346 1.00 51.41 119 MET A C 1
ATOM 925 O O . MET A 1 119 ? -4.539 4.120 18.650 1.00 51.41 119 MET A O 1
#

Radius of gyration: 15.17 Å; chains: 1; bounding box: 39×35×31 Å

pLDDT: mean 88.56, std 13.88, range [47.69, 98.38]